Protein AF-A0A929Z489-F1 (afdb_monomer_lite)

Secondary structure (DSSP, 8-state):
--HHHHHHHHHHHHHHHHHHHHHHHHHHHHHHHHHHHHH--TTHHHHHHHHHHHHHHS----HHHHHHHHHHHHHHHHHHHHHHHHHHHHHHHHHHHHHHHTT-S-HHHHHHHHHHHHHHHHHHHHHHHHHHHTT-SS-HHHHHHHHHHHHHHHHHHHHHHHHHHHHH-

Radius of gyration: 24.69 Å; chains: 1; bounding box: 55×40×75 Å

pLDDT: mean 83.91, std 10.15, range [55.16, 95.44]

Foldseek 3Di:
DCVVVVVVVVVVVVVQVLQVVLVVQLVVLLVQLVVCLPPPDPCSVVSNVVSVVSNVPRDHHPPVCVVVSVVSNVVSVVSSVVVVLLVVLLVVLVVQLVVLVVVDDDSLVSLVVVLVVLVVVLVVLVVVLVVVVVPDPPDVPVNVVSVVVSVSSVSNNVSSVVVSVVVVD

Sequence (169 aa):
CNAFFDRKKEANAGVYEEEQTNLTKKLDVIARLQQLADEGSEQLQQAVKALQTEWAAIGHVPFRKKEKIYRTYRNLCDKIYDTLHREAGRRRVDNIARRAAQTGGSEVQRLQRAYESKKAEIQTYETNLTFLNSKSKAGNSLVADIERRIQTLRNDLEIIAEKIKEVQG

Structure (mmCIF, N/CA/C/O backbone):
data_AF-A0A929Z489-F1
#
_entry.id   AF-A0A929Z489-F1
#
loop_
_atom_site.group_PDB
_atom_site.id
_atom_site.type_symbol
_atom_site.label_atom_id
_atom_site.label_alt_id
_atom_site.label_comp_id
_atom_site.label_asym_id
_atom_site.label_entity_id
_atom_site.label_seq_id
_atom_site.p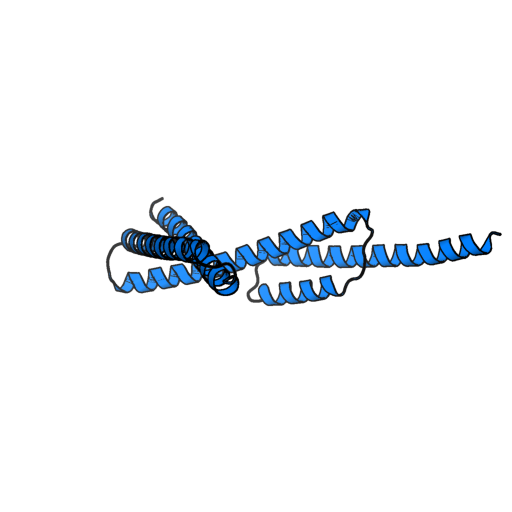dbx_PDB_ins_code
_atom_site.Cartn_x
_atom_site.Cartn_y
_atom_site.Cartn_z
_atom_site.occupancy
_atom_site.B_iso_or_equiv
_atom_site.auth_seq_id
_atom_site.auth_comp_id
_atom_site.auth_asym_id
_atom_site.auth_atom_id
_atom_site.pdbx_PDB_model_num
ATOM 1 N N . CYS A 1 1 ? 28.248 14.613 -50.544 1.00 57.97 1 CYS A N 1
ATOM 2 C CA . CYS A 1 1 ? 27.990 14.760 -49.094 1.00 57.97 1 CYS A CA 1
ATOM 3 C C . CYS A 1 1 ? 26.837 13.855 -48.604 1.00 57.97 1 CYS A C 1
ATOM 5 O O . CYS A 1 1 ? 26.037 14.293 -47.790 1.00 57.97 1 CYS A O 1
ATOM 7 N N . ASN A 1 2 ? 26.759 12.581 -49.033 1.00 59.66 2 ASN A N 1
ATOM 8 C CA . ASN A 1 2 ? 25.617 11.698 -48.697 1.00 59.66 2 ASN A CA 1
ATOM 9 C C . ASN A 1 2 ? 25.942 10.675 -47.589 1.00 59.66 2 ASN A C 1
ATOM 11 O O . ASN A 1 2 ? 25.099 10.375 -46.753 1.00 59.66 2 ASN A O 1
ATOM 15 N N . ALA A 1 3 ? 27.212 10.274 -47.453 1.00 62.53 3 ALA A N 1
ATOM 16 C CA . ALA A 1 3 ? 27.646 9.256 -46.489 1.00 62.53 3 ALA A CA 1
ATOM 17 C C . ALA A 1 3 ? 27.442 9.615 -44.999 1.00 62.53 3 ALA A C 1
ATOM 19 O O . ALA A 1 3 ? 27.468 8.732 -44.143 1.00 62.53 3 ALA A O 1
ATOM 20 N N . PHE A 1 4 ? 27.280 10.897 -44.649 1.00 59.25 4 PHE A N 1
ATOM 21 C CA . PHE A 1 4 ? 26.957 11.303 -43.273 1.00 59.25 4 PHE A CA 1
ATOM 22 C C . PHE A 1 4 ? 25.478 11.058 -42.942 1.00 59.25 4 PHE A C 1
ATOM 24 O O . PHE A 1 4 ? 25.164 10.585 -41.853 1.00 59.25 4 PHE A O 1
ATOM 31 N N . PHE A 1 5 ? 24.575 11.332 -43.889 1.00 60.69 5 PHE A N 1
ATOM 32 C CA . PHE A 1 5 ? 23.140 11.108 -43.715 1.00 60.69 5 PHE A CA 1
ATOM 33 C C . PHE A 1 5 ? 22.778 9.625 -43.815 1.00 60.69 5 PHE A C 1
ATOM 35 O O . PHE A 1 5 ? 21.953 9.170 -43.027 1.00 60.69 5 PHE A O 1
ATOM 42 N N . ASP A 1 6 ? 23.442 8.865 -44.690 1.00 65.12 6 ASP A N 1
ATOM 43 C CA . ASP A 1 6 ? 23.194 7.426 -44.855 1.00 65.12 6 ASP A CA 1
ATOM 44 C C . ASP A 1 6 ? 23.624 6.630 -43.612 1.00 65.12 6 ASP A C 1
ATOM 46 O O . ASP A 1 6 ? 22.814 5.907 -43.035 1.00 65.12 6 ASP A O 1
ATOM 50 N N . ARG A 1 7 ? 24.833 6.878 -43.081 1.00 62.41 7 ARG A N 1
ATOM 51 C CA . ARG A 1 7 ? 25.285 6.262 -41.815 1.00 62.41 7 ARG A CA 1
ATOM 52 C C . ARG A 1 7 ? 24.426 6.664 -40.618 1.00 62.41 7 ARG A C 1
ATOM 54 O O . ARG A 1 7 ? 24.174 5.852 -39.734 1.00 62.41 7 ARG A O 1
ATOM 61 N N . LYS A 1 8 ? 23.941 7.910 -40.586 1.00 61.31 8 LYS A N 1
ATOM 62 C CA . LYS A 1 8 ? 23.014 8.378 -39.545 1.00 61.31 8 LYS A CA 1
ATOM 63 C C . LYS A 1 8 ? 21.645 7.701 -39.661 1.00 61.31 8 LYS A C 1
ATOM 65 O O . LYS A 1 8 ? 21.008 7.445 -38.644 1.00 61.31 8 LYS A O 1
ATOM 70 N N . LYS A 1 9 ? 21.186 7.403 -40.878 1.00 61.53 9 LYS A N 1
ATOM 71 C CA . LYS A 1 9 ? 19.923 6.704 -41.134 1.00 61.53 9 LYS A CA 1
ATOM 72 C C . LYS A 1 9 ? 20.004 5.231 -40.728 1.00 61.53 9 LYS A C 1
ATOM 74 O O . LYS A 1 9 ? 19.086 4.756 -40.070 1.00 61.53 9 LYS A O 1
ATOM 79 N N . GLU A 1 10 ? 21.104 4.551 -41.044 1.00 62.47 10 GLU A N 1
ATOM 80 C CA . GLU A 1 10 ? 21.356 3.163 -40.627 1.00 62.47 10 GLU A CA 1
ATOM 81 C C . GLU A 1 10 ? 21.509 3.039 -39.105 1.00 62.47 10 GLU A C 1
ATOM 83 O O . GLU A 1 10 ? 20.870 2.189 -38.488 1.00 62.47 10 GLU A O 1
ATOM 88 N N . ALA A 1 11 ? 22.257 3.948 -38.468 1.00 62.19 11 ALA A N 1
ATOM 89 C CA . ALA A 1 11 ? 22.378 3.983 -37.009 1.00 62.19 11 ALA A CA 1
ATOM 90 C C . ALA A 1 11 ? 21.028 4.251 -36.314 1.00 62.19 11 ALA A C 1
ATOM 92 O O . ALA A 1 11 ? 20.713 3.628 -35.303 1.00 62.19 11 ALA A O 1
ATOM 93 N N . ASN A 1 12 ? 20.195 5.135 -36.874 1.00 63.72 12 ASN A N 1
ATOM 94 C CA . ASN A 1 12 ? 18.856 5.404 -36.342 1.00 63.72 12 ASN A CA 1
ATOM 95 C C . ASN A 1 12 ? 17.872 4.241 -36.558 1.00 63.72 12 ASN A C 1
ATOM 97 O O . ASN A 1 12 ? 16.931 4.105 -35.778 1.00 63.72 12 ASN A O 1
ATOM 101 N N . ALA A 1 13 ? 18.064 3.416 -37.592 1.00 68.12 13 ALA A N 1
ATOM 102 C CA . ALA A 1 13 ? 17.225 2.244 -37.838 1.00 68.12 13 ALA A CA 1
ATOM 103 C C . ALA A 1 13 ? 17.427 1.175 -36.751 1.00 68.12 13 ALA A C 1
ATOM 105 O O . ALA A 1 13 ? 16.444 0.698 -36.187 1.00 68.12 13 ALA A O 1
ATOM 106 N N . GLY A 1 14 ? 18.680 0.890 -36.376 1.00 72.88 14 GLY A N 1
ATOM 107 C CA . GLY A 1 14 ? 18.988 -0.044 -35.284 1.00 72.88 14 GLY A CA 1
ATOM 108 C C . GLY A 1 14 ? 18.453 0.422 -33.925 1.00 72.88 14 GLY A C 1
ATOM 109 O O . GLY A 1 14 ? 17.861 -0.362 -33.188 1.00 72.88 14 GLY A O 1
ATOM 110 N N . VAL A 1 15 ? 18.564 1.723 -33.626 1.00 77.12 15 VAL A N 1
ATOM 111 C CA . VAL A 1 15 ? 17.989 2.317 -32.403 1.00 77.12 15 VAL A CA 1
ATOM 112 C C . VAL A 1 15 ? 16.465 2.185 -32.386 1.00 77.12 15 VAL A C 1
ATOM 114 O O . VAL A 1 15 ? 15.882 1.853 -31.357 1.00 77.12 15 VAL A O 1
ATOM 117 N N . TYR A 1 16 ? 15.802 2.406 -33.523 1.00 79.75 16 TYR A N 1
ATOM 118 C CA . TYR A 1 16 ? 14.352 2.260 -33.615 1.00 79.75 16 TYR A CA 1
ATOM 119 C C . TYR A 1 16 ? 13.898 0.813 -33.372 1.00 79.75 16 TYR A C 1
ATOM 121 O O . TYR A 1 16 ? 12.937 0.593 -32.633 1.00 79.75 16 TYR A O 1
ATOM 129 N N . GLU A 1 17 ? 14.583 -0.177 -33.950 1.00 83.12 17 GLU A N 1
ATOM 130 C CA . GLU A 1 17 ? 14.281 -1.599 -33.731 1.00 83.12 17 GLU A CA 1
ATOM 131 C C . GLU A 1 17 ? 14.510 -2.028 -32.274 1.00 83.12 17 GLU A C 1
ATOM 133 O O . GLU A 1 17 ? 13.675 -2.731 -31.689 1.00 83.12 17 GLU A O 1
ATOM 138 N N . GLU A 1 18 ? 15.589 -1.555 -31.647 1.00 86.19 18 GLU A N 1
ATOM 139 C CA . GLU A 1 18 ? 15.863 -1.800 -30.229 1.00 86.19 18 GLU A CA 1
ATOM 140 C C . GLU A 1 18 ? 14.778 -1.178 -29.334 1.00 86.19 18 GLU A C 1
ATOM 142 O O . GLU A 1 18 ? 14.253 -1.834 -28.431 1.00 86.19 18 GLU A O 1
ATOM 147 N N . GLU A 1 19 ? 14.360 0.058 -29.621 1.00 87.56 19 GLU A N 1
ATOM 148 C CA . GLU A 1 19 ? 13.273 0.725 -28.905 1.00 87.56 19 GLU A CA 1
ATOM 149 C C . GLU A 1 19 ? 11.934 -0.025 -29.038 1.00 87.56 19 GLU A C 1
ATOM 151 O O . GLU A 1 19 ? 11.203 -0.146 -28.050 1.00 87.56 19 GLU A O 1
ATOM 156 N N . GLN A 1 20 ? 11.595 -0.558 -30.222 1.00 87.81 20 GLN A N 1
ATOM 157 C CA . GLN A 1 20 ? 10.387 -1.383 -30.403 1.00 87.81 20 GLN A CA 1
ATOM 158 C C . GLN A 1 20 ? 10.491 -2.730 -29.670 1.00 87.81 20 GLN A C 1
ATOM 160 O O . GLN A 1 20 ? 9.504 -3.215 -29.104 1.00 87.81 20 GLN A O 1
ATOM 165 N N . THR A 1 21 ? 11.684 -3.319 -29.620 1.00 89.88 21 THR A N 1
ATOM 166 C CA . THR A 1 21 ? 11.939 -4.550 -28.860 1.00 89.88 21 THR A CA 1
ATOM 167 C C . THR A 1 21 ? 11.761 -4.303 -27.361 1.00 89.88 21 THR A C 1
ATOM 169 O O . THR A 1 21 ? 11.035 -5.034 -26.684 1.00 89.88 21 THR A O 1
ATOM 172 N N . ASN A 1 22 ? 12.341 -3.219 -26.841 1.00 90.50 22 ASN A N 1
ATOM 173 C CA . ASN A 1 22 ? 12.179 -2.794 -25.451 1.00 90.50 22 ASN A CA 1
ATOM 174 C C . ASN A 1 22 ? 10.721 -2.458 -25.122 1.00 90.50 22 ASN A C 1
ATOM 176 O O . ASN A 1 22 ? 10.231 -2.792 -24.043 1.00 90.50 22 ASN A O 1
ATOM 180 N N . LEU A 1 23 ? 10.006 -1.831 -26.057 1.00 90.19 23 LEU A N 1
ATOM 181 C CA . LEU A 1 23 ? 8.579 -1.561 -25.931 1.00 90.19 23 LEU A CA 1
ATOM 182 C C . LEU A 1 23 ? 7.786 -2.858 -25.742 1.00 90.19 23 LEU A C 1
ATOM 184 O O . LEU A 1 23 ? 6.968 -2.941 -24.828 1.00 90.19 23 LEU A O 1
ATOM 188 N N . THR A 1 24 ? 8.045 -3.861 -26.579 1.00 91.62 24 THR A N 1
ATOM 189 C CA . THR A 1 24 ? 7.361 -5.158 -26.520 1.00 91.62 24 THR A CA 1
ATOM 190 C C . THR A 1 24 ? 7.616 -5.850 -25.183 1.00 91.62 24 THR A C 1
ATOM 192 O O . THR A 1 24 ? 6.668 -6.262 -24.522 1.00 91.62 24 THR A O 1
ATOM 195 N N . LYS A 1 25 ? 8.871 -5.865 -24.715 1.00 92.19 25 LYS A N 1
ATOM 196 C CA . LYS A 1 25 ? 9.230 -6.412 -23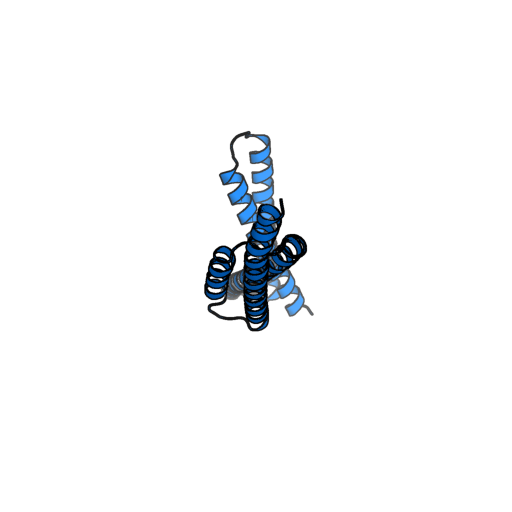.396 1.00 92.19 25 LYS A CA 1
ATOM 197 C C . LYS A 1 25 ? 8.529 -5.682 -22.243 1.00 92.19 25 LYS A C 1
ATOM 199 O O . LYS A 1 25 ? 8.027 -6.318 -21.326 1.00 92.19 25 LYS A O 1
ATOM 204 N N . LYS A 1 26 ? 8.438 -4.345 -22.284 1.00 92.69 26 LYS A N 1
ATOM 205 C CA . LYS A 1 26 ? 7.718 -3.581 -21.244 1.00 92.69 26 LYS A CA 1
ATOM 206 C C . LYS A 1 26 ? 6.217 -3.864 -21.249 1.00 92.69 26 LYS A C 1
ATOM 208 O O . LYS A 1 26 ? 5.607 -3.899 -20.184 1.00 92.69 26 LYS A O 1
ATOM 213 N N . LEU A 1 27 ? 5.620 -4.063 -22.422 1.00 92.31 27 LEU A N 1
ATOM 214 C CA . LEU A 1 27 ? 4.214 -4.453 -22.529 1.00 92.31 27 LEU A CA 1
ATOM 215 C C . LEU A 1 27 ? 3.972 -5.869 -21.993 1.00 92.31 27 LEU A C 1
ATOM 217 O O . LEU A 1 27 ? 2.968 -6.074 -21.318 1.00 92.31 27 LEU A O 1
ATOM 221 N N . ASP A 1 28 ? 4.898 -6.801 -22.220 1.00 94.19 28 ASP A N 1
ATOM 222 C CA . ASP A 1 28 ? 4.833 -8.152 -21.650 1.00 94.19 28 ASP A CA 1
ATOM 223 C C . ASP A 1 28 ? 4.871 -8.129 -20.114 1.00 94.19 28 ASP A C 1
ATOM 225 O O . ASP A 1 28 ? 3.999 -8.695 -19.455 1.00 94.19 28 ASP A O 1
ATOM 229 N N . VAL A 1 29 ? 5.795 -7.358 -19.526 1.00 93.94 29 VAL A N 1
ATOM 230 C CA . VAL A 1 29 ? 5.847 -7.148 -18.068 1.00 93.94 29 VAL A CA 1
ATOM 231 C C . VAL A 1 29 ? 4.523 -6.591 -17.532 1.00 93.94 29 VAL A C 1
ATOM 233 O O . VAL A 1 29 ? 4.038 -7.042 -16.496 1.00 93.94 29 VAL A O 1
A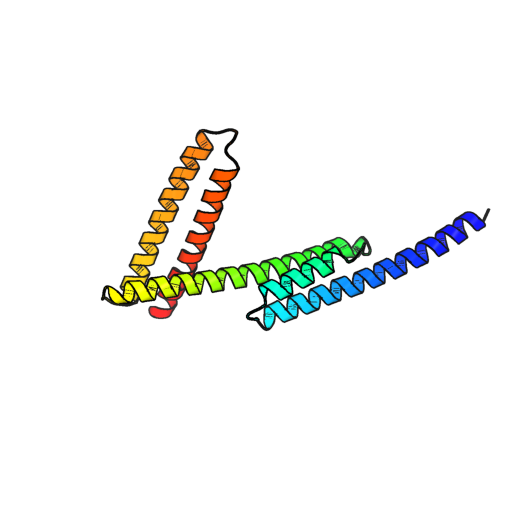TOM 236 N N . ILE A 1 30 ? 3.911 -5.631 -18.234 1.00 94.06 30 ILE A N 1
ATOM 237 C CA . ILE A 1 30 ? 2.599 -5.078 -17.864 1.00 94.06 30 ILE A CA 1
ATOM 238 C C . ILE A 1 30 ? 1.505 -6.148 -17.921 1.00 94.06 30 ILE A C 1
ATOM 240 O O . ILE A 1 30 ? 0.693 -6.218 -17.001 1.00 94.06 30 ILE A O 1
ATOM 244 N N . ALA A 1 31 ? 1.480 -6.983 -18.961 1.00 93.25 31 ALA A N 1
ATOM 245 C CA . ALA A 1 31 ? 0.500 -8.059 -19.092 1.00 93.25 31 ALA A CA 1
ATOM 246 C C . ALA A 1 31 ? 0.638 -9.086 -17.956 1.00 93.25 31 ALA A C 1
ATOM 248 O O . ALA A 1 31 ? -0.356 -9.454 -17.332 1.00 93.25 31 ALA A O 1
ATOM 249 N N . ARG A 1 32 ? 1.872 -9.470 -17.613 1.00 91.00 32 ARG A N 1
ATOM 250 C CA . ARG A 1 32 ? 2.157 -10.370 -16.485 1.00 91.00 32 ARG A CA 1
ATOM 251 C C . ARG A 1 32 ? 1.778 -9.749 -15.138 1.00 91.00 32 ARG A C 1
ATOM 253 O O . ARG A 1 32 ? 1.226 -10.438 -14.286 1.00 91.00 32 ARG A O 1
ATOM 260 N N . LEU A 1 33 ? 2.018 -8.448 -14.941 1.00 91.62 33 LEU A N 1
ATOM 261 C CA . LEU A 1 33 ? 1.552 -7.726 -13.748 1.00 91.62 33 LEU A CA 1
ATOM 262 C C . LEU A 1 33 ? 0.023 -7.689 -13.659 1.00 91.62 33 LEU A C 1
ATOM 264 O O . LEU A 1 33 ? -0.518 -7.852 -12.570 1.00 91.62 33 LEU A O 1
ATOM 268 N N . GLN A 1 34 ? -0.669 -7.487 -14.781 1.00 90.88 34 GLN A N 1
ATOM 269 C CA . GLN A 1 34 ? -2.130 -7.506 -14.829 1.00 90.88 34 GLN A CA 1
ATOM 270 C C . GLN A 1 34 ? -2.676 -8.883 -14.439 1.00 90.88 34 GLN A C 1
ATOM 272 O O . GLN A 1 34 ? -3.539 -8.964 -13.573 1.00 90.88 34 GLN A O 1
ATOM 277 N N . GLN A 1 35 ? -2.118 -9.956 -15.002 1.00 89.69 35 GLN A N 1
ATOM 278 C CA . GLN A 1 35 ? -2.505 -11.324 -14.658 1.00 89.69 35 GLN A CA 1
ATOM 279 C C . GLN A 1 35 ? -2.318 -11.606 -13.160 1.00 89.69 35 GLN A C 1
ATOM 281 O O . GLN A 1 35 ? -3.228 -12.100 -12.500 1.00 89.69 35 GLN A O 1
ATOM 286 N N . LEU A 1 36 ? -1.174 -11.208 -12.595 1.00 87.50 36 LEU A N 1
ATOM 287 C CA . LEU A 1 36 ? -0.907 -11.335 -11.160 1.00 87.50 36 LEU A CA 1
ATOM 288 C C . LEU A 1 36 ? -1.899 -10.550 -10.288 1.00 87.50 36 LEU A C 1
ATOM 290 O O . LEU A 1 36 ? -2.229 -10.997 -9.190 1.00 87.50 36 LEU A O 1
ATOM 294 N N . ALA A 1 37 ? -2.356 -9.386 -10.755 1.00 85.94 37 ALA A N 1
ATOM 295 C CA . ALA A 1 37 ? -3.348 -8.580 -10.050 1.00 85.94 37 ALA A CA 1
ATOM 296 C C . ALA A 1 37 ? -4.740 -9.231 -10.029 1.00 85.94 37 ALA A C 1
ATOM 298 O O . ALA A 1 37 ? -5.502 -8.968 -9.101 1.00 85.94 37 ALA A O 1
ATOM 299 N N . ASP A 1 38 ? -5.067 -10.041 -11.038 1.00 84.19 38 ASP A N 1
ATOM 300 C CA . ASP A 1 38 ? -6.384 -10.663 -11.188 1.00 84.19 38 ASP A CA 1
ATOM 301 C C . ASP A 1 38 ? -6.445 -12.062 -10.549 1.00 84.19 38 ASP A C 1
ATOM 303 O O . ASP A 1 38 ? -7.450 -12.407 -9.931 1.00 84.19 38 ASP A O 1
ATOM 307 N N . GLU A 1 39 ? -5.377 -12.859 -10.657 1.00 81.62 39 GLU A N 1
ATOM 308 C CA . GLU A 1 39 ? -5.342 -14.232 -10.129 1.00 81.62 39 GLU A CA 1
ATOM 309 C C . GLU A 1 39 ? -5.131 -14.279 -8.611 1.00 81.62 39 GLU A C 1
ATOM 311 O O . GLU A 1 39 ? -5.701 -15.137 -7.937 1.00 81.62 39 GLU A O 1
ATOM 316 N N . GLY A 1 40 ? -4.334 -13.353 -8.064 1.00 68.62 40 GLY A N 1
ATOM 317 C CA . GLY A 1 40 ? -3.883 -13.416 -6.676 1.00 68.62 40 GLY A CA 1
ATOM 318 C C . GLY A 1 40 ? -2.942 -14.607 -6.431 1.00 68.62 40 GLY A C 1
ATOM 319 O O . GLY A 1 40 ? -3.143 -15.722 -6.898 1.00 68.62 40 GLY A O 1
ATOM 320 N N . SER A 1 41 ? -1.852 -14.394 -5.697 1.00 71.25 41 SER A N 1
ATOM 321 C CA . SER A 1 41 ? -0.885 -15.460 -5.402 1.00 71.25 41 SER A CA 1
ATOM 322 C C . SER A 1 41 ? -0.313 -15.290 -4.002 1.00 71.25 41 SER A C 1
ATOM 324 O O . SER A 1 41 ? -0.054 -14.170 -3.566 1.00 71.25 41 SER A O 1
ATOM 326 N N . GLU A 1 42 ? -0.030 -16.392 -3.303 1.00 71.38 42 GLU A N 1
ATOM 327 C CA . GLU A 1 42 ? 0.709 -16.343 -2.031 1.00 71.38 42 GLU A CA 1
ATOM 328 C C . GLU A 1 42 ? 2.105 -15.719 -2.193 1.00 71.38 42 GLU A C 1
ATOM 330 O O . GLU A 1 42 ? 2.642 -15.130 -1.257 1.00 71.38 42 GLU A O 1
ATOM 335 N N . GLN A 1 43 ? 2.673 -15.789 -3.401 1.00 79.62 43 GLN A N 1
ATOM 336 C CA . GLN A 1 43 ? 3.972 -15.212 -3.747 1.00 79.62 43 GLN A CA 1
ATOM 337 C C . GLN A 1 43 ? 3.846 -13.915 -4.559 1.00 79.62 43 GLN A C 1
ATOM 339 O O . GLN A 1 43 ? 4.826 -13.463 -5.156 1.00 79.62 43 GLN A O 1
ATOM 344 N N . LEU A 1 44 ? 2.666 -13.279 -4.562 1.00 84.81 44 LEU A N 1
ATOM 345 C CA . LEU A 1 44 ? 2.378 -12.079 -5.354 1.00 84.81 44 LEU A CA 1
ATOM 346 C C . LEU A 1 44 ? 3.431 -10.981 -5.147 1.00 84.81 44 LEU A C 1
ATOM 348 O O . LEU A 1 44 ? 3.939 -10.417 -6.112 1.00 84.81 44 LEU A O 1
ATOM 352 N N . GLN A 1 45 ? 3.852 -10.740 -3.903 1.00 86.31 45 GLN A N 1
ATOM 353 C CA . GLN A 1 45 ? 4.882 -9.742 -3.598 1.00 86.31 45 GLN A CA 1
ATOM 354 C C . GLN A 1 45 ? 6.250 -10.074 -4.228 1.00 86.31 45 GLN A C 1
ATOM 356 O O . GLN A 1 45 ? 6.939 -9.173 -4.713 1.00 86.31 45 GLN A O 1
ATOM 361 N N . GLN A 1 46 ? 6.658 -11.347 -4.227 1.00 89.25 46 GLN A N 1
ATOM 362 C CA . GLN A 1 46 ? 7.932 -11.782 -4.807 1.00 89.25 46 GLN A CA 1
ATOM 363 C C . GLN A 1 46 ? 7.889 -11.730 -6.338 1.00 89.25 46 GLN A C 1
ATOM 365 O O . GLN A 1 46 ? 8.835 -11.240 -6.957 1.00 89.25 46 GLN A O 1
ATOM 370 N N . ALA A 1 47 ? 6.777 -12.166 -6.935 1.00 89.44 47 ALA A N 1
ATOM 371 C CA . ALA A 1 47 ? 6.559 -12.122 -8.376 1.00 89.44 47 ALA A CA 1
ATOM 372 C C . ALA A 1 47 ? 6.551 -10.679 -8.908 1.00 89.44 47 ALA A C 1
ATOM 374 O O . ALA A 1 47 ? 7.252 -10.371 -9.873 1.00 89.44 47 ALA A O 1
ATOM 375 N N . VAL A 1 48 ? 5.848 -9.764 -8.226 1.00 91.06 48 VAL A N 1
ATOM 376 C CA . VAL A 1 48 ? 5.865 -8.331 -8.563 1.00 91.06 48 VAL A CA 1
ATOM 377 C C . VAL A 1 48 ? 7.280 -7.775 -8.470 1.00 91.06 48 VAL A C 1
ATOM 379 O O . VAL A 1 48 ? 7.726 -7.109 -9.397 1.00 91.06 48 VAL A O 1
ATOM 382 N N . LYS A 1 49 ? 8.031 -8.083 -7.404 1.00 91.38 49 LYS A N 1
ATOM 383 C CA . LYS A 1 49 ? 9.412 -7.602 -7.252 1.00 91.38 49 LYS A CA 1
ATOM 384 C C . LYS A 1 49 ? 10.322 -8.073 -8.394 1.00 91.38 49 LYS A C 1
ATOM 386 O O . LYS A 1 49 ? 11.111 -7.277 -8.897 1.00 91.38 49 LYS A O 1
ATOM 391 N N . ALA A 1 50 ? 10.193 -9.327 -8.830 1.00 93.06 50 ALA A N 1
ATOM 392 C CA . ALA A 1 50 ? 10.946 -9.847 -9.971 1.00 93.06 50 ALA A CA 1
ATOM 393 C C . ALA A 1 50 ? 10.617 -9.085 -11.268 1.00 93.06 50 ALA A C 1
ATOM 395 O O . ALA A 1 50 ? 11.525 -8.661 -11.982 1.00 93.06 50 ALA A O 1
ATOM 396 N N . LEU A 1 51 ? 9.331 -8.821 -11.521 1.00 92.75 51 LEU A N 1
ATOM 397 C CA . LEU A 1 51 ? 8.872 -8.038 -12.674 1.00 92.75 51 LEU A CA 1
ATOM 398 C C . LEU A 1 51 ? 9.334 -6.575 -12.625 1.00 92.75 51 LEU A C 1
ATOM 400 O O . LEU A 1 51 ? 9.631 -5.992 -13.664 1.00 92.75 51 LEU A O 1
ATOM 404 N N . GLN A 1 52 ? 9.448 -5.976 -11.437 1.00 92.69 52 GLN A N 1
ATOM 405 C CA . GLN A 1 52 ? 10.017 -4.633 -11.276 1.00 92.69 52 GLN A CA 1
ATOM 406 C C . GLN A 1 52 ? 11.511 -4.600 -11.625 1.00 92.69 52 GLN A C 1
ATOM 408 O O . GLN A 1 52 ? 11.981 -3.644 -12.245 1.00 92.69 52 GLN A O 1
ATOM 413 N N . THR A 1 53 ? 12.265 -5.639 -11.248 1.00 93.81 53 THR A N 1
ATOM 414 C CA . THR A 1 53 ? 13.673 -5.787 -11.645 1.00 93.81 53 THR A CA 1
ATOM 415 C C . THR A 1 53 ? 13.800 -5.970 -13.155 1.00 93.81 53 THR A C 1
ATOM 417 O O . THR A 1 53 ? 14.626 -5.303 -13.777 1.00 93.81 53 THR A O 1
ATOM 420 N N . GLU A 1 54 ? 12.946 -6.801 -13.756 1.00 92.62 54 GLU A N 1
ATOM 421 C CA . GLU A 1 54 ? 12.885 -6.988 -15.209 1.00 92.62 54 GLU A CA 1
ATOM 422 C C . GLU A 1 54 ? 12.567 -5.666 -15.923 1.00 92.62 54 GLU A C 1
ATOM 424 O O . GLU A 1 54 ? 13.294 -5.252 -16.823 1.00 92.62 54 GLU A O 1
ATOM 429 N N . TRP A 1 55 ? 11.558 -4.930 -15.453 1.00 92.81 55 TRP A N 1
ATOM 430 C CA . TRP A 1 55 ? 11.203 -3.608 -15.970 1.00 92.81 55 TRP A CA 1
ATOM 431 C C . TRP A 1 55 ? 12.370 -2.616 -15.949 1.00 92.81 55 TRP A C 1
ATOM 433 O O . TRP A 1 55 ? 12.566 -1.872 -16.915 1.00 92.81 55 TRP A O 1
ATOM 443 N N . ALA A 1 56 ? 13.122 -2.588 -14.845 1.00 91.00 56 ALA A N 1
ATOM 444 C CA . ALA A 1 56 ? 14.266 -1.700 -14.664 1.00 91.00 56 ALA A CA 1
ATOM 445 C C . ALA A 1 56 ? 15.453 -2.074 -15.566 1.00 91.00 56 ALA A C 1
ATOM 447 O O . ALA A 1 56 ? 16.195 -1.187 -15.983 1.00 91.00 56 ALA A O 1
ATOM 448 N N . ALA A 1 57 ? 15.612 -3.361 -15.888 1.00 92.94 57 ALA A N 1
ATOM 449 C CA . ALA A 1 57 ? 16.640 -3.845 -16.805 1.00 92.94 57 ALA A CA 1
ATOM 450 C C . ALA A 1 57 ? 16.327 -3.526 -18.278 1.00 92.94 57 ALA A C 1
ATOM 452 O O . ALA A 1 57 ? 17.243 -3.453 -19.098 1.00 92.94 57 ALA A O 1
ATOM 453 N N . ILE A 1 58 ? 15.053 -3.322 -18.637 1.00 89.88 58 ILE A N 1
ATOM 454 C CA . ILE A 1 58 ? 14.672 -2.975 -20.010 1.00 89.88 58 ILE A CA 1
ATOM 455 C C . ILE A 1 58 ? 15.003 -1.504 -20.298 1.00 89.88 58 ILE A C 1
ATOM 457 O O . ILE A 1 58 ? 14.521 -0.587 -19.620 1.00 89.88 58 ILE A O 1
ATOM 461 N N . GLY A 1 59 ? 15.755 -1.290 -21.378 1.00 87.19 59 GLY A N 1
ATOM 462 C CA . GLY A 1 59 ? 16.231 0.013 -21.832 1.00 87.19 59 GLY A CA 1
ATOM 463 C C . GLY A 1 59 ? 15.146 0.998 -22.290 1.00 87.19 59 GLY A C 1
ATOM 464 O O . GLY A 1 59 ? 13.966 0.956 -21.906 1.00 87.19 59 GLY A O 1
ATOM 465 N N . HIS A 1 60 ? 15.566 1.965 -23.100 1.00 84.81 60 HIS A N 1
ATOM 466 C CA . HIS A 1 60 ? 14.692 3.034 -23.568 1.00 84.81 60 HIS A CA 1
ATOM 467 C C . HIS A 1 60 ? 13.608 2.510 -24.521 1.00 84.81 60 HIS A C 1
ATOM 469 O O . HIS A 1 60 ? 13.801 1.546 -25.256 1.00 84.81 60 HIS A O 1
ATOM 475 N N . VAL A 1 61 ? 12.443 3.156 -24.465 1.00 88.56 61 VAL A N 1
ATOM 476 C CA . VAL A 1 61 ? 11.295 2.906 -25.347 1.00 88.56 61 VAL A CA 1
ATOM 477 C C . VAL A 1 61 ? 10.979 4.186 -26.115 1.00 88.56 61 VAL A C 1
ATOM 479 O O . VAL A 1 61 ? 11.343 5.265 -25.629 1.00 88.56 61 VAL A O 1
ATOM 482 N N . PRO A 1 62 ? 10.235 4.112 -27.235 1.00 87.56 62 PRO A N 1
ATOM 483 C CA . PRO A 1 62 ? 9.952 5.279 -28.052 1.00 87.56 62 PRO A CA 1
ATOM 484 C C . PRO A 1 62 ? 9.319 6.390 -27.216 1.00 87.56 62 PRO A C 1
ATOM 486 O O . PRO A 1 62 ? 8.321 6.167 -26.517 1.00 87.56 62 PRO A O 1
ATOM 489 N N . PHE A 1 63 ? 9.874 7.600 -27.313 1.00 83.62 63 PHE A N 1
ATOM 490 C CA . PHE A 1 63 ? 9.494 8.749 -26.483 1.00 83.62 63 PHE A CA 1
ATOM 491 C C . PHE A 1 63 ? 7.974 8.973 -26.424 1.00 83.62 63 PHE A C 1
ATOM 493 O O . PHE A 1 63 ? 7.411 9.163 -25.349 1.00 83.62 63 PHE A O 1
ATOM 500 N N . ARG A 1 64 ? 7.289 8.829 -27.569 1.00 87.94 64 ARG A N 1
ATOM 501 C CA . ARG A 1 64 ? 5.828 8.983 -27.696 1.00 87.94 64 ARG A CA 1
ATOM 502 C C . ARG A 1 64 ? 5.011 8.024 -26.821 1.00 87.94 64 ARG A C 1
ATOM 504 O O . ARG A 1 64 ? 3.882 8.344 -26.469 1.00 87.94 64 ARG A O 1
ATOM 511 N N . LYS A 1 65 ? 5.536 6.834 -26.511 1.00 86.81 65 LYS A N 1
ATOM 512 C CA . LYS A 1 65 ? 4.827 5.787 -25.751 1.00 86.81 65 LYS A CA 1
ATOM 513 C C . LYS A 1 65 ? 5.321 5.655 -24.308 1.00 86.81 65 LYS A C 1
ATOM 515 O O . LYS A 1 65 ? 4.586 5.126 -23.474 1.00 86.81 65 LYS A O 1
ATOM 520 N N . LYS A 1 66 ? 6.524 6.160 -24.006 1.00 87.00 66 LYS A N 1
ATOM 521 C CA . LYS A 1 66 ? 7.195 6.050 -22.700 1.00 87.00 66 LYS A CA 1
ATOM 522 C C . LYS A 1 66 ? 6.286 6.406 -21.526 1.00 87.00 66 LYS A C 1
ATOM 524 O O . LYS A 1 66 ? 6.153 5.622 -20.592 1.00 87.00 66 LYS A O 1
ATOM 529 N N . GLU A 1 67 ? 5.660 7.575 -21.578 1.00 89.94 67 GLU A N 1
ATOM 530 C CA . GLU A 1 67 ? 4.890 8.114 -20.455 1.00 89.94 67 GLU A CA 1
ATOM 531 C C . GLU A 1 67 ? 3.610 7.311 -20.186 1.00 89.94 67 GLU A C 1
ATOM 533 O O . GLU A 1 67 ? 3.309 6.977 -19.042 1.00 89.94 67 GLU A O 1
ATOM 538 N N . LYS A 1 68 ? 2.887 6.935 -21.251 1.00 92.56 68 LYS A N 1
ATOM 539 C CA . LYS A 1 68 ? 1.677 6.105 -21.158 1.00 92.56 68 LYS A CA 1
ATOM 540 C C . LYS A 1 68 ? 1.989 4.754 -20.515 1.00 92.56 68 LYS A C 1
ATOM 542 O O . LYS A 1 68 ? 1.301 4.339 -19.593 1.00 92.56 68 LYS A O 1
ATOM 547 N N . ILE A 1 69 ? 3.051 4.109 -20.980 1.00 92.00 69 ILE A N 1
ATOM 548 C CA . ILE A 1 69 ? 3.481 2.783 -20.524 1.00 92.00 69 ILE A CA 1
ATOM 549 C C . ILE A 1 69 ? 3.939 2.820 -19.072 1.00 92.00 69 ILE A C 1
ATOM 551 O O . ILE A 1 69 ? 3.531 1.978 -18.278 1.00 92.00 69 ILE A O 1
ATOM 555 N N . TYR A 1 70 ? 4.723 3.834 -18.708 1.00 91.00 70 TYR A N 1
ATOM 556 C CA . TYR A 1 70 ? 5.147 4.025 -17.328 1.00 91.00 70 TYR A CA 1
ATOM 557 C C . TYR A 1 70 ? 3.961 4.253 -16.384 1.00 91.00 70 TYR A C 1
ATOM 559 O O . TYR A 1 70 ? 3.915 3.640 -15.321 1.00 91.00 70 TYR A O 1
ATOM 567 N N . ARG A 1 71 ? 2.976 5.073 -16.781 1.00 92.69 71 ARG A N 1
ATOM 568 C CA . ARG A 1 71 ? 1.749 5.274 -15.996 1.00 92.69 71 ARG A CA 1
ATOM 569 C C . ARG A 1 71 ? 0.962 3.982 -15.806 1.00 92.69 71 ARG A C 1
ATOM 571 O O . ARG A 1 71 ? 0.592 3.673 -14.681 1.00 92.69 71 ARG A O 1
ATOM 578 N N . THR A 1 72 ? 0.734 3.218 -16.875 1.00 92.31 72 THR A N 1
ATOM 579 C CA . THR A 1 72 ? 0.022 1.933 -16.786 1.00 92.31 72 THR A CA 1
ATOM 580 C C . THR A 1 72 ? 0.734 0.971 -15.839 1.00 92.31 72 THR A C 1
ATOM 582 O O . THR A 1 72 ? 0.105 0.430 -14.935 1.00 92.31 72 THR A O 1
ATOM 585 N N . TYR A 1 73 ? 2.049 0.818 -15.992 1.00 93.31 73 TYR A N 1
ATOM 586 C CA . TYR A 1 73 ? 2.869 0.009 -15.095 1.00 93.31 73 TYR A CA 1
ATOM 587 C C . TYR A 1 73 ? 2.761 0.469 -13.634 1.00 93.31 73 TYR A C 1
ATOM 589 O O . TYR A 1 73 ? 2.495 -0.342 -12.749 1.00 93.31 73 TYR A O 1
ATOM 597 N N . ARG A 1 74 ? 2.915 1.776 -13.376 1.00 91.81 74 ARG A N 1
ATOM 598 C CA . ARG A 1 74 ? 2.879 2.334 -12.019 1.00 91.81 74 ARG A CA 1
ATOM 599 C C . ARG A 1 74 ? 1.531 2.079 -11.347 1.00 91.81 74 ARG A C 1
ATOM 601 O O . ARG A 1 74 ? 1.525 1.588 -10.223 1.00 91.81 74 ARG A O 1
ATOM 608 N N . ASN A 1 75 ? 0.438 2.339 -12.063 1.00 92.25 75 ASN A N 1
ATOM 609 C CA . ASN A 1 75 ? -0.923 2.128 -11.574 1.00 92.25 75 ASN A CA 1
ATOM 610 C C . ASN A 1 75 ? -1.193 0.655 -11.237 1.00 92.25 75 ASN A C 1
ATOM 612 O O . ASN A 1 75 ? -1.863 0.372 -10.249 1.00 92.25 75 ASN A O 1
ATOM 616 N N . LEU A 1 76 ? -0.668 -0.286 -12.030 1.00 91.44 76 LEU A N 1
ATOM 617 C CA . LEU A 1 76 ? -0.798 -1.715 -11.734 1.00 91.44 76 LEU A CA 1
ATOM 618 C C . LEU A 1 76 ? -0.022 -2.110 -10.484 1.00 91.44 76 LEU A C 1
ATOM 620 O O . LEU A 1 76 ? -0.570 -2.794 -9.625 1.00 91.44 76 LEU A O 1
ATOM 624 N N . CYS A 1 77 ? 1.223 -1.646 -10.348 1.00 91.00 77 CYS A N 1
ATOM 625 C CA . CYS A 1 77 ? 1.977 -1.866 -9.119 1.00 91.00 77 CYS A CA 1
ATOM 626 C C . CYS A 1 77 ? 1.228 -1.305 -7.902 1.00 91.00 77 CYS A C 1
ATOM 628 O O . CYS A 1 77 ? 1.102 -2.015 -6.909 1.00 91.00 77 CYS A O 1
ATOM 630 N N . ASP A 1 78 ? 0.709 -0.076 -7.985 1.00 89.94 78 ASP A N 1
ATOM 631 C CA . ASP A 1 78 ? -0.056 0.541 -6.894 1.00 89.94 78 ASP A CA 1
ATOM 632 C C . ASP A 1 78 ? -1.297 -0.284 -6.536 1.00 89.94 78 ASP A C 1
ATOM 634 O O . ASP A 1 78 ? -1.453 -0.662 -5.378 1.00 89.94 78 ASP A O 1
ATOM 638 N N . LYS A 1 79 ? -2.100 -0.696 -7.527 1.00 90.12 79 LYS A N 1
ATOM 639 C CA . LYS A 1 79 ? -3.272 -1.560 -7.306 1.00 90.12 79 LYS A CA 1
ATOM 640 C C . LYS A 1 79 ? -2.910 -2.865 -6.585 1.00 90.12 79 LYS A C 1
ATOM 642 O O . LYS A 1 79 ? -3.629 -3.291 -5.678 1.00 90.12 79 LYS A O 1
ATOM 647 N N . ILE A 1 80 ? -1.810 -3.512 -6.977 1.00 89.44 80 ILE A N 1
ATOM 648 C CA . ILE A 1 80 ? -1.375 -4.768 -6.352 1.00 89.44 80 ILE A CA 1
ATOM 649 C C . ILE A 1 80 ? -0.947 -4.532 -4.898 1.00 89.44 80 ILE A C 1
ATOM 651 O O . ILE A 1 80 ? -1.363 -5.276 -4.009 1.00 89.44 80 ILE A O 1
ATOM 655 N N . TYR A 1 81 ? -0.149 -3.495 -4.631 1.00 88.31 81 TYR A N 1
ATOM 656 C CA . TYR A 1 81 ? 0.279 -3.188 -3.265 1.00 88.31 81 TYR A CA 1
ATOM 657 C C . TYR A 1 81 ? -0.876 -2.745 -2.368 1.00 88.31 81 TYR A C 1
ATOM 659 O O . TYR A 1 81 ? -0.905 -3.146 -1.206 1.00 88.31 81 TYR A O 1
ATOM 667 N N . ASP A 1 82 ? -1.843 -1.996 -2.896 1.00 87.44 82 ASP A N 1
ATOM 668 C CA . ASP A 1 82 ? -3.060 -1.632 -2.169 1.00 87.44 82 ASP A CA 1
ATOM 669 C C . ASP A 1 82 ? -3.863 -2.877 -1.784 1.00 87.44 82 ASP A C 1
ATOM 671 O O . ASP A 1 82 ? -4.298 -3.008 -0.638 1.00 87.44 82 ASP A O 1
ATOM 675 N N . THR A 1 83 ? -3.993 -3.834 -2.707 1.00 87.12 83 THR A N 1
ATOM 676 C CA . THR A 1 83 ? -4.665 -5.118 -2.453 1.00 87.12 83 THR A CA 1
ATOM 677 C C . THR A 1 83 ? -3.949 -5.899 -1.349 1.00 87.12 83 THR A C 1
ATOM 679 O O . THR A 1 83 ? -4.568 -6.250 -0.345 1.00 87.12 83 THR A O 1
ATOM 682 N N . LEU A 1 84 ? -2.628 -6.076 -1.461 1.00 86.50 84 LEU A N 1
ATOM 683 C CA . LEU A 1 84 ? -1.813 -6.739 -0.435 1.00 86.50 84 LEU A CA 1
ATOM 684 C C . LEU A 1 84 ? -1.912 -6.038 0.929 1.00 86.50 84 LEU A C 1
ATOM 686 O O . LEU A 1 84 ? -1.982 -6.691 1.974 1.00 86.50 84 LEU A O 1
ATOM 690 N N . HIS A 1 85 ? -1.924 -4.703 0.939 1.00 85.38 85 HIS A N 1
ATOM 691 C CA . HIS A 1 85 ? -2.025 -3.927 2.168 1.00 85.38 85 HIS A CA 1
ATOM 692 C C . HIS A 1 85 ? -3.395 -4.095 2.835 1.00 85.38 85 HIS A C 1
ATOM 694 O O . HIS A 1 85 ? -3.460 -4.274 4.057 1.00 85.38 85 HIS A O 1
ATOM 700 N N . ARG A 1 86 ? -4.478 -4.088 2.048 1.00 84.56 86 ARG A N 1
ATOM 701 C CA . ARG A 1 86 ? -5.841 -4.346 2.534 1.00 84.56 86 ARG A CA 1
ATOM 702 C C . ARG A 1 86 ? -5.991 -5.761 3.071 1.00 84.56 86 ARG A C 1
ATOM 704 O O . ARG A 1 86 ? -6.514 -5.925 4.167 1.00 84.56 86 ARG A O 1
ATOM 711 N N . GLU A 1 87 ? -5.480 -6.774 2.375 1.00 86.12 87 GLU A N 1
ATOM 712 C CA . GLU A 1 87 ? -5.506 -8.160 2.860 1.00 86.12 87 GLU A CA 1
ATOM 713 C C . GLU A 1 87 ? -4.755 -8.319 4.186 1.00 86.12 87 GLU A C 1
ATOM 715 O O . GLU A 1 87 ? -5.254 -8.943 5.127 1.00 86.12 87 GLU A O 1
ATOM 720 N N . ALA A 1 88 ? -3.572 -7.710 4.299 1.00 85.06 88 ALA A N 1
ATOM 721 C CA . ALA A 1 88 ? -2.825 -7.684 5.549 1.00 85.06 88 ALA A CA 1
ATOM 722 C C . ALA A 1 88 ? -3.610 -6.970 6.663 1.00 85.06 88 ALA A C 1
ATOM 724 O O . ALA A 1 88 ? -3.635 -7.454 7.796 1.00 85.06 88 ALA A O 1
ATOM 725 N N . GLY A 1 89 ? -4.273 -5.852 6.349 1.00 83.50 89 GLY A N 1
ATOM 726 C CA . GLY A 1 89 ? -5.177 -5.146 7.262 1.00 83.50 89 GLY A CA 1
ATOM 727 C C . GLY A 1 89 ? -6.344 -6.010 7.722 1.00 83.50 89 GLY A C 1
ATOM 728 O O . GLY A 1 89 ? -6.585 -6.128 8.921 1.00 83.50 89 GLY A O 1
ATOM 729 N N . ARG A 1 90 ? -6.993 -6.724 6.800 1.00 84.56 90 ARG A N 1
ATOM 730 C CA . ARG A 1 90 ? -8.100 -7.634 7.104 1.00 84.56 90 ARG A CA 1
ATOM 731 C C . ARG A 1 90 ? -7.666 -8.732 8.060 1.00 84.56 90 ARG A C 1
ATOM 733 O O . ARG A 1 90 ? -8.301 -8.925 9.091 1.00 84.56 90 ARG A O 1
ATOM 740 N N . ARG A 1 91 ? -6.510 -9.354 7.810 1.00 85.75 91 ARG A N 1
ATOM 741 C CA . ARG A 1 91 ? -5.920 -10.344 8.728 1.00 85.75 91 ARG A CA 1
ATOM 742 C C . ARG A 1 91 ? -5.618 -9.752 10.111 1.00 85.75 91 ARG A C 1
ATOM 744 O O . ARG A 1 91 ? -5.828 -10.426 11.121 1.00 85.75 91 ARG A O 1
ATOM 751 N N . ARG A 1 92 ? -5.129 -8.506 10.197 1.00 84.06 92 ARG A N 1
ATOM 752 C CA . ARG A 1 92 ? -4.918 -7.818 11.489 1.00 84.06 92 ARG A CA 1
ATOM 753 C C . ARG A 1 92 ? -6.237 -7.616 12.231 1.00 84.06 92 ARG A C 1
ATOM 755 O O . ARG A 1 92 ? -6.324 -7.967 13.407 1.00 84.06 92 ARG A O 1
ATOM 762 N N . VAL A 1 93 ? -7.253 -7.097 11.547 1.00 82.62 93 VAL A N 1
ATOM 763 C CA . VAL A 1 93 ? -8.586 -6.848 12.111 1.00 82.62 93 VAL A CA 1
ATOM 764 C C . VAL A 1 93 ? -9.257 -8.147 12.549 1.00 82.62 93 VAL A C 1
ATOM 766 O O . VAL A 1 93 ? -9.794 -8.207 13.653 1.00 82.62 93 VAL A O 1
ATOM 769 N N . ASP A 1 94 ? -9.159 -9.217 11.763 1.00 84.00 94 ASP A N 1
ATOM 770 C CA . ASP A 1 94 ? -9.685 -10.532 12.135 1.00 84.00 94 ASP A CA 1
ATOM 771 C C . ASP A 1 94 ? -9.030 -11.070 13.409 1.00 84.00 94 ASP A C 1
ATOM 773 O O . ASP A 1 94 ? -9.716 -11.586 14.292 1.00 84.00 94 ASP A O 1
ATOM 777 N N . ASN A 1 95 ? -7.717 -10.892 13.564 1.00 84.81 95 ASN A N 1
ATOM 778 C CA . ASN A 1 95 ? -7.024 -11.256 14.798 1.00 84.81 95 ASN A CA 1
ATOM 779 C C . ASN A 1 95 ? -7.475 -10.409 15.999 1.00 84.81 95 ASN A C 1
ATOM 781 O O . ASN A 1 95 ? -7.619 -10.944 17.101 1.00 84.81 95 ASN A O 1
ATOM 785 N N . ILE A 1 96 ? -7.731 -9.111 15.806 1.00 78.19 96 ILE A N 1
ATOM 786 C CA . ILE A 1 96 ? -8.285 -8.234 16.851 1.00 78.19 96 ILE A CA 1
ATOM 787 C C . ILE A 1 96 ? -9.690 -8.700 17.243 1.00 78.19 96 ILE A C 1
ATOM 789 O O . ILE A 1 96 ? -9.963 -8.873 18.430 1.00 78.19 96 ILE A O 1
ATOM 793 N N . ALA A 1 97 ? -10.557 -8.967 16.265 1.00 75.81 97 ALA A N 1
ATOM 794 C CA . ALA A 1 97 ? -11.912 -9.455 16.494 1.00 75.81 97 ALA A CA 1
ATOM 795 C C . ALA A 1 97 ? -11.911 -10.800 17.242 1.00 75.81 97 ALA A C 1
ATOM 797 O O . ALA A 1 97 ? -12.650 -10.963 18.212 1.00 75.81 97 ALA A O 1
ATOM 798 N N . ARG A 1 98 ? -11.024 -11.735 16.866 1.00 78.62 98 ARG A N 1
ATOM 799 C CA . ARG A 1 98 ? -10.835 -13.018 17.568 1.00 78.62 98 ARG A CA 1
ATOM 800 C C . ARG A 1 98 ? -10.389 -12.835 19.018 1.00 78.62 98 ARG A C 1
ATOM 802 O O . ARG A 1 98 ? -10.912 -13.508 19.899 1.00 78.62 98 ARG A O 1
ATOM 809 N N . ARG A 1 99 ? -9.452 -11.921 19.290 1.00 73.25 99 ARG A N 1
ATOM 810 C CA . ARG A 1 99 ? -9.024 -11.607 20.666 1.00 73.25 99 ARG A CA 1
ATOM 811 C C . ARG A 1 99 ? -10.148 -10.967 21.475 1.00 73.25 99 ARG A C 1
ATOM 813 O O . ARG A 1 99 ? -10.365 -11.355 22.616 1.00 73.25 99 ARG A O 1
ATOM 820 N N . ALA A 1 100 ? -10.906 -10.053 20.874 1.00 69.69 100 ALA A N 1
ATOM 821 C CA . ALA A 1 100 ? -12.073 -9.453 21.511 1.00 69.69 100 ALA A CA 1
ATOM 822 C C . ALA A 1 100 ? -13.185 -10.485 21.776 1.00 69.69 100 ALA A C 1
ATOM 824 O O . ALA A 1 100 ? -13.946 -10.341 22.730 1.00 69.69 100 ALA A O 1
ATOM 825 N N . ALA A 1 101 ? -13.294 -11.543 20.963 1.00 67.25 101 ALA A N 1
ATOM 826 C CA . ALA A 1 101 ? -14.271 -12.608 21.183 1.00 67.25 101 ALA A CA 1
ATOM 827 C C . ALA A 1 101 ? -14.054 -13.348 22.513 1.00 67.25 101 ALA A C 1
ATOM 829 O O . ALA A 1 101 ? -15.028 -13.766 23.138 1.00 67.25 101 ALA A O 1
ATOM 830 N N . GLN A 1 102 ? -12.807 -13.416 22.994 1.00 69.75 102 GLN A N 1
ATOM 831 C CA . GLN A 1 102 ? -12.464 -13.984 24.303 1.00 69.75 102 GLN A CA 1
ATOM 832 C C . GLN A 1 102 ? -13.012 -13.150 25.474 1.00 69.75 102 GLN A C 1
ATOM 834 O O . GLN A 1 102 ? -13.126 -13.652 26.585 1.00 69.75 102 GLN A O 1
ATOM 839 N N . THR A 1 103 ? -13.374 -11.885 25.237 1.00 68.50 103 THR A N 1
ATOM 840 C CA . THR A 1 103 ? -13.854 -10.941 26.259 1.00 68.50 103 THR A CA 1
ATOM 841 C C . THR A 1 103 ? -15.385 -10.948 26.430 1.00 68.50 103 THR A C 1
ATOM 843 O O . THR A 1 103 ? -15.914 -10.165 27.216 1.00 68.50 103 THR A O 1
ATOM 846 N N . GLY A 1 104 ? -16.111 -11.819 25.710 1.00 70.88 104 GLY A N 1
ATOM 847 C CA . GLY A 1 104 ? -17.582 -11.891 25.733 1.00 70.88 104 GLY A CA 1
ATOM 848 C C . GLY A 1 104 ? -18.289 -10.753 24.968 1.00 70.88 104 GLY A C 1
ATOM 849 O O . GLY A 1 104 ? -17.653 -9.848 24.427 1.00 70.88 104 GLY A O 1
ATOM 850 N N . GLY A 1 105 ? -19.624 -10.805 24.880 1.00 72.69 105 GLY A N 1
ATOM 851 C CA . GLY A 1 105 ? -20.464 -9.806 24.188 1.00 72.69 105 GLY A CA 1
ATOM 852 C C . GLY A 1 105 ? -20.758 -10.099 22.708 1.00 72.69 105 GLY A C 1
ATOM 853 O O . GLY A 1 105 ? -20.219 -11.040 22.130 1.00 72.69 105 GLY A O 1
ATOM 854 N N . SER A 1 106 ? -21.636 -9.298 22.092 1.00 82.44 106 SER A N 1
ATOM 855 C CA . SER A 1 106 ? -21.999 -9.437 20.669 1.00 82.44 106 SER A CA 1
ATOM 856 C C . SER A 1 106 ? -20.833 -9.055 19.748 1.00 82.44 106 SER A C 1
ATOM 858 O O . SER A 1 106 ? -20.055 -8.151 20.061 1.00 82.44 106 SER A O 1
ATOM 860 N N . GLU A 1 107 ? -20.717 -9.716 18.593 1.00 79.94 107 GLU A N 1
ATOM 861 C CA . GLU A 1 107 ? -19.710 -9.407 17.569 1.00 79.94 107 GLU A CA 1
ATOM 862 C C . GLU A 1 107 ? -19.730 -7.932 17.154 1.00 79.94 107 GLU A C 1
ATOM 864 O O . GLU A 1 107 ? -18.680 -7.289 17.158 1.00 79.94 107 GLU A O 1
ATOM 869 N N . VAL A 1 108 ? -20.920 -7.362 16.951 1.00 84.00 108 VAL A N 1
ATOM 870 C CA . VAL A 1 108 ? -21.106 -5.938 16.634 1.00 84.00 108 VAL A CA 1
ATOM 871 C C . VAL A 1 108 ? -20.516 -5.044 17.724 1.00 84.00 108 VAL A C 1
AT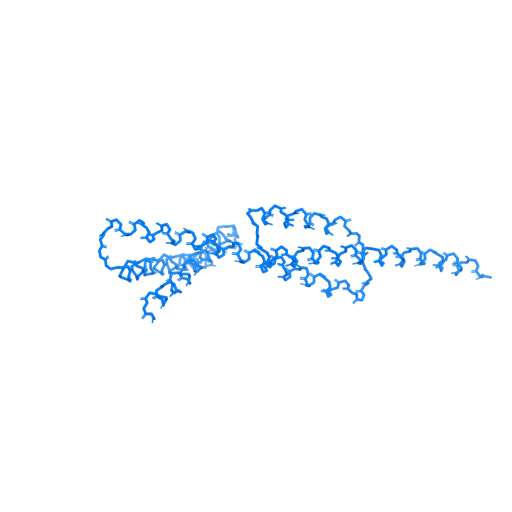OM 873 O O . VAL A 1 108 ? -19.739 -4.138 17.442 1.00 84.00 108 VAL A O 1
ATOM 876 N N . GLN A 1 109 ? -20.821 -5.323 18.995 1.00 85.12 109 GLN A N 1
ATOM 877 C CA . GLN A 1 109 ? -20.320 -4.528 20.124 1.00 85.12 109 GLN A CA 1
ATOM 878 C C . GLN A 1 109 ? -18.796 -4.618 20.277 1.00 85.12 109 GLN A C 1
ATOM 880 O O . GLN A 1 109 ? -18.163 -3.691 20.787 1.00 85.12 109 GLN A O 1
ATOM 885 N N . ARG A 1 110 ? -18.194 -5.745 19.888 1.00 83.62 110 ARG A N 1
ATOM 886 C CA . ARG A 1 110 ? -16.737 -5.927 19.906 1.00 83.62 110 ARG A CA 1
ATOM 887 C C . ARG A 1 110 ? -16.070 -5.133 18.789 1.00 83.62 110 ARG A C 1
ATOM 889 O O . ARG A 1 110 ? -15.106 -4.418 19.060 1.00 83.62 110 ARG A O 1
ATOM 896 N N . LEU A 1 111 ? -16.607 -5.208 17.572 1.00 84.62 111 LEU A N 1
ATOM 897 C CA . LEU A 1 111 ? -16.114 -4.437 16.430 1.00 84.62 111 LEU A CA 1
ATOM 898 C C . LEU A 1 111 ? -16.263 -2.929 16.668 1.00 84.62 111 LEU A C 1
ATOM 900 O O . LEU A 1 111 ? -15.313 -2.187 16.434 1.00 84.62 111 LEU A O 1
ATOM 904 N N . GLN A 1 112 ? -17.384 -2.487 17.247 1.00 88.88 112 GLN A N 1
ATOM 905 C CA . GLN A 1 112 ? -17.598 -1.079 17.588 1.00 88.88 112 GLN A CA 1
ATOM 906 C C . GLN A 1 112 ? -16.569 -0.567 18.608 1.00 88.88 112 GLN A C 1
ATOM 908 O O . GLN A 1 112 ? -16.030 0.526 18.459 1.00 88.88 112 GLN A O 1
ATOM 913 N N . ARG A 1 113 ? -16.232 -1.367 19.629 1.00 88.00 113 ARG A N 1
ATOM 914 C CA . ARG A 1 113 ? -15.184 -1.009 20.602 1.00 88.00 113 ARG A CA 1
ATOM 915 C C . ARG A 1 113 ? -13.799 -0.929 19.959 1.00 88.00 113 ARG A C 1
ATOM 917 O O . ARG A 1 113 ? -13.041 -0.008 20.260 1.00 88.00 113 ARG A O 1
ATOM 924 N N . ALA A 1 114 ? -13.473 -1.868 19.070 1.00 87.00 114 ALA A N 1
ATOM 925 C CA . ALA A 1 114 ? -12.220 -1.836 18.319 1.00 87.00 114 ALA A CA 1
ATOM 926 C C . ALA A 1 114 ? -12.129 -0.593 17.414 1.00 87.00 114 ALA A C 1
ATOM 928 O O . ALA A 1 114 ? -11.075 0.043 17.362 1.00 87.00 114 ALA A O 1
ATOM 929 N N . TYR A 1 115 ? -13.238 -0.219 16.768 1.00 91.06 115 TYR A N 1
ATOM 930 C CA . TYR A 1 115 ? -13.354 0.987 15.950 1.00 91.06 115 TYR A CA 1
ATOM 931 C C . TYR A 1 115 ? -13.069 2.257 16.762 1.00 91.06 115 TYR A C 1
ATOM 933 O O . TYR A 1 115 ? -12.175 3.027 16.410 1.00 91.06 115 TYR A O 1
ATOM 941 N N . GLU A 1 116 ? -13.762 2.448 17.889 1.00 92.38 116 GLU A N 1
ATOM 942 C CA . GLU A 1 116 ? -13.573 3.636 18.735 1.00 92.38 116 GLU A CA 1
ATOM 943 C C . GLU A 1 116 ? -12.153 3.716 19.311 1.00 92.38 116 GLU A C 1
ATOM 945 O O . GLU A 1 116 ? -11.545 4.787 19.334 1.00 92.38 116 GLU A O 1
ATOM 950 N N . SER A 1 117 ? -11.568 2.580 19.704 1.00 90.25 117 SER A N 1
ATOM 951 C CA . SER A 1 117 ? -10.178 2.536 20.173 1.00 90.25 117 SER A CA 1
ATOM 952 C C . SER A 1 117 ? -9.188 2.986 19.093 1.00 90.25 117 SER A C 1
ATOM 954 O O . SER A 1 117 ? -8.292 3.783 19.374 1.00 90.25 117 SER A O 1
ATOM 956 N N . LYS A 1 118 ? -9.357 2.520 17.849 1.00 90.88 118 LYS A N 1
ATOM 957 C CA . LYS A 1 118 ? -8.507 2.911 16.713 1.00 90.88 118 LYS A CA 1
ATOM 958 C C . LYS A 1 118 ? -8.673 4.387 16.359 1.00 90.88 118 LYS A C 1
ATOM 960 O O . LYS A 1 118 ? -7.680 5.068 16.113 1.00 90.88 118 LYS A O 1
ATOM 965 N N . LYS A 1 119 ? -9.905 4.896 16.401 1.00 94.31 119 LYS A N 1
ATOM 966 C CA . LYS A 1 119 ? -10.212 6.315 16.195 1.00 94.31 119 LYS A CA 1
ATOM 967 C C . LYS A 1 119 ? -9.517 7.208 17.231 1.00 94.31 119 LYS A C 1
ATOM 969 O O . LYS A 1 119 ? -8.900 8.203 16.857 1.00 94.31 119 LYS A O 1
ATOM 974 N N . ALA A 1 120 ? -9.550 6.826 18.509 1.00 95.44 120 ALA A N 1
ATOM 975 C CA . ALA A 1 120 ? -8.861 7.551 19.579 1.00 95.44 120 ALA A CA 1
ATOM 976 C C . ALA A 1 120 ? -7.324 7.526 19.426 1.00 95.44 120 ALA A C 1
ATOM 978 O O . ALA A 1 120 ? -6.652 8.535 19.659 1.00 95.44 120 ALA A O 1
ATOM 979 N N . GLU A 1 121 ? -6.761 6.390 18.998 1.00 93.56 121 GLU A N 1
ATOM 980 C CA . GLU A 1 121 ? -5.326 6.251 18.708 1.00 93.56 121 GLU A CA 1
ATOM 981 C C . GLU A 1 121 ? -4.898 7.198 17.568 1.00 93.56 121 GLU A C 1
ATOM 983 O O . GLU A 1 121 ? -3.913 7.923 17.710 1.00 93.56 121 GLU A O 1
ATOM 988 N N . ILE A 1 122 ? -5.675 7.265 16.477 1.00 94.38 122 ILE A N 1
ATOM 989 C CA . ILE A 1 122 ? -5.440 8.199 15.358 1.00 94.38 122 ILE A CA 1
ATOM 990 C C . ILE A 1 122 ? -5.443 9.648 15.845 1.00 94.38 122 ILE A C 1
ATOM 992 O O . ILE A 1 122 ? -4.489 10.373 15.576 1.00 94.38 122 ILE A O 1
ATOM 996 N N . GLN A 1 123 ? -6.466 10.056 16.599 1.00 94.75 123 GLN A N 1
ATOM 997 C CA . GLN A 1 123 ? -6.587 11.429 17.098 1.00 94.75 123 GLN A CA 1
ATOM 998 C C . GLN A 1 123 ? -5.388 11.836 17.970 1.00 94.75 123 GLN A C 1
ATOM 1000 O O . GLN A 1 123 ? -4.917 12.975 17.916 1.00 94.75 123 GLN A O 1
ATOM 1005 N N . THR A 1 124 ? -4.866 10.895 18.759 1.00 93.31 124 THR A N 1
ATOM 1006 C CA . THR A 1 124 ? -3.670 11.109 19.579 1.00 93.31 124 THR A CA 1
ATOM 1007 C C . THR A 1 124 ? -2.442 11.334 18.696 1.00 93.31 124 THR A C 1
ATOM 1009 O O . THR A 1 124 ? -1.696 12.290 18.907 1.00 93.31 124 THR A O 1
ATOM 1012 N N . TYR A 1 125 ? -2.243 10.498 17.672 1.00 92.94 125 TYR A N 1
ATOM 1013 C CA . TYR A 1 125 ? -1.145 10.677 16.722 1.00 92.94 125 TYR A CA 1
ATOM 1014 C C . TYR A 1 125 ? -1.258 11.973 15.915 1.00 92.94 125 TYR A C 1
ATOM 1016 O O . TYR A 1 125 ? -0.245 12.637 15.718 1.00 92.94 125 TYR A O 1
ATOM 1024 N N . GLU A 1 126 ? -2.458 12.370 15.494 1.00 91.50 126 GLU A N 1
ATOM 1025 C CA . GLU A 1 126 ? -2.695 13.639 14.797 1.00 91.50 126 GLU A CA 1
ATOM 1026 C C . GLU A 1 126 ? -2.365 14.839 15.689 1.00 91.50 126 GLU A C 1
ATOM 1028 O O . GLU A 1 126 ? -1.639 15.738 15.269 1.00 91.50 126 GLU A O 1
ATOM 1033 N N . THR A 1 127 ? -2.807 14.813 16.948 1.00 91.50 127 THR A N 1
ATOM 1034 C CA . THR A 1 127 ? -2.476 15.853 17.936 1.00 91.50 127 THR A CA 1
ATOM 1035 C C . THR A 1 127 ? -0.961 15.961 18.137 1.00 91.50 127 THR A C 1
ATOM 1037 O O . THR A 1 127 ? -0.394 17.058 18.111 1.00 91.50 127 THR A O 1
ATOM 1040 N N . ASN A 1 128 ? -0.281 14.818 18.273 1.00 87.81 128 ASN A N 1
ATOM 1041 C CA . ASN A 1 128 ? 1.176 14.758 18.388 1.00 87.81 128 ASN A CA 1
ATOM 1042 C C . ASN A 1 128 ? 1.869 15.303 17.129 1.00 87.81 128 ASN A C 1
ATOM 1044 O O . ASN A 1 128 ? 2.835 16.057 17.236 1.00 87.81 128 ASN A O 1
ATOM 1048 N N . LEU A 1 129 ? 1.365 14.970 15.938 1.00 87.50 129 LEU A N 1
ATOM 1049 C CA . LEU A 1 129 ? 1.890 15.454 14.663 1.00 87.50 129 LEU A CA 1
ATOM 1050 C C . LEU A 1 129 ? 1.771 16.980 14.550 1.00 87.50 129 LEU A C 1
ATOM 1052 O O . LEU A 1 129 ? 2.736 17.644 14.171 1.00 87.50 129 LEU A O 1
ATOM 1056 N N . THR A 1 130 ? 0.630 17.558 14.943 1.00 85.94 130 THR A N 1
ATOM 1057 C CA . THR A 1 130 ? 0.438 19.017 14.999 1.00 85.94 130 THR A CA 1
ATOM 1058 C C . THR A 1 130 ? 1.451 19.686 15.934 1.00 85.94 130 THR A C 1
ATOM 1060 O O . THR A 1 130 ? 2.017 20.731 15.598 1.00 85.94 130 THR A O 1
ATOM 1063 N N . PHE A 1 131 ? 1.743 19.076 17.086 1.00 85.56 131 PHE A N 1
ATOM 1064 C CA . PHE A 1 131 ? 2.746 19.587 18.026 1.00 85.56 131 PHE A CA 1
ATOM 1065 C C . PHE A 1 131 ? 4.187 19.490 17.489 1.00 85.56 131 PHE A C 1
ATOM 1067 O O . PHE A 1 131 ? 4.999 20.385 17.721 1.00 85.56 131 PHE A O 1
ATOM 1074 N N . LEU A 1 132 ? 4.519 18.430 16.750 1.00 81.06 132 LEU A N 1
ATOM 1075 C CA . LEU A 1 132 ? 5.857 18.229 16.180 1.00 81.06 132 LEU A CA 1
ATOM 1076 C C . LEU A 1 132 ? 6.122 19.129 14.961 1.00 81.06 132 LEU A C 1
ATOM 1078 O O . LEU A 1 132 ? 7.209 19.707 14.848 1.00 81.06 132 LEU A O 1
ATOM 1082 N N . ASN A 1 133 ? 5.121 19.311 14.095 1.00 74.31 133 ASN A N 1
ATOM 1083 C CA . ASN A 1 133 ? 5.209 20.191 12.924 1.00 74.31 133 ASN A CA 1
ATOM 1084 C C . ASN A 1 133 ? 5.278 21.679 13.299 1.00 74.31 133 ASN A C 1
ATOM 1086 O O . ASN A 1 133 ? 5.875 22.469 12.573 1.00 74.31 133 ASN A O 1
ATOM 1090 N N . SER A 1 134 ? 4.725 22.076 14.449 1.00 66.50 134 SER A N 1
ATOM 1091 C CA . SER A 1 134 ? 4.821 23.456 14.948 1.00 66.50 134 SER A CA 1
ATOM 1092 C C . SER A 1 134 ? 6.167 23.788 15.610 1.00 66.50 134 SER A C 1
ATOM 1094 O O . SER A 1 134 ? 6.453 24.965 15.829 1.00 66.50 134 SER A O 1
ATOM 1096 N N . LYS A 1 135 ? 7.016 22.788 15.911 1.00 63.56 135 LYS A N 1
ATOM 1097 C CA . LYS A 1 135 ? 8.252 22.972 16.697 1.00 63.56 135 LYS A CA 1
ATOM 1098 C C . LYS A 1 135 ? 9.573 22.617 16.005 1.00 63.56 135 LYS A C 1
ATOM 1100 O O . LYS A 1 135 ? 10.614 22.852 16.615 1.00 63.56 135 LYS A O 1
ATOM 1105 N N . SER A 1 136 ? 9.607 22.093 14.774 1.00 57.59 136 SER A N 1
ATOM 1106 C CA . SER A 1 136 ? 10.887 21.678 14.164 1.00 57.59 136 SER A CA 1
ATOM 1107 C C . SER A 1 136 ? 11.049 22.023 12.677 1.00 57.59 136 SER A C 1
ATOM 1109 O O . SER A 1 136 ? 10.171 21.773 11.863 1.00 57.59 136 SER A O 1
ATOM 1111 N N . LYS A 1 137 ? 12.226 22.565 12.313 1.00 57.75 137 LYS A N 1
ATOM 1112 C CA . LYS A 1 137 ? 12.721 22.685 10.922 1.00 57.75 137 LYS A CA 1
ATOM 1113 C C . LYS A 1 137 ? 13.532 21.452 10.462 1.00 57.75 137 LYS A C 1
ATOM 1115 O O . LYS A 1 137 ? 14.061 21.462 9.357 1.00 57.75 137 LYS A O 1
ATOM 1120 N N . ALA A 1 138 ? 13.674 20.416 11.298 1.00 55.16 138 ALA A N 1
ATOM 1121 C CA . ALA A 1 138 ? 14.621 19.311 11.080 1.00 55.16 138 ALA A CA 1
ATOM 1122 C C . ALA A 1 138 ? 14.125 17.947 11.617 1.00 55.16 138 ALA A C 1
ATOM 1124 O O . ALA A 1 138 ? 14.886 17.208 12.235 1.00 55.16 138 ALA A O 1
ATOM 1125 N N . GLY A 1 139 ? 12.847 17.614 11.409 1.00 57.94 139 GLY A N 1
ATOM 1126 C CA . GLY A 1 139 ? 12.208 16.409 11.960 1.00 57.94 139 GLY A CA 1
ATOM 1127 C C . GLY A 1 139 ? 11.593 15.462 10.926 1.00 57.94 139 GLY A C 1
ATOM 1128 O O . GLY A 1 139 ? 10.552 14.881 11.203 1.00 57.94 139 GLY A O 1
ATOM 1129 N N . ASN A 1 140 ? 12.181 15.306 9.736 1.00 69.44 140 ASN A N 1
ATOM 1130 C CA . ASN A 1 140 ? 11.503 14.608 8.632 1.00 69.44 140 ASN A CA 1
ATOM 1131 C C . ASN A 1 140 ? 11.252 13.104 8.876 1.00 69.44 140 ASN A C 1
ATOM 1133 O O . ASN A 1 140 ? 10.263 12.581 8.373 1.00 69.44 140 ASN A O 1
ATOM 1137 N N . SER A 1 141 ? 12.102 12.391 9.630 1.00 79.81 141 SER A N 1
ATOM 1138 C CA . SER A 1 141 ? 11.953 10.934 9.813 1.00 79.81 141 SER A CA 1
ATOM 1139 C C . SER A 1 141 ? 10.864 10.552 10.818 1.00 79.81 141 SER A C 1
ATOM 1141 O O . SER A 1 141 ? 10.029 9.710 10.509 1.00 79.81 141 SER A O 1
ATOM 1143 N N . LEU A 1 142 ? 10.823 11.197 11.991 1.00 82.19 142 LEU A N 1
ATOM 1144 C CA . LEU A 1 142 ? 9.803 10.922 13.012 1.00 82.19 142 LEU A CA 1
ATOM 1145 C C . LEU A 1 142 ? 8.402 11.322 12.532 1.00 82.19 142 LEU A C 1
ATOM 1147 O O . LEU A 1 142 ? 7.436 10.601 12.768 1.00 82.19 142 LEU A O 1
ATOM 1151 N N . VAL A 1 143 ? 8.300 12.458 11.838 1.00 85.38 143 VAL A N 1
ATOM 1152 C CA . VAL A 1 143 ? 7.057 12.903 11.197 1.00 85.38 143 VAL A CA 1
ATOM 1153 C 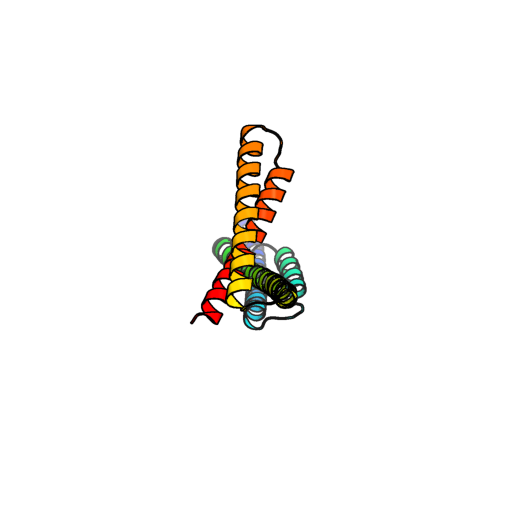C . VAL A 1 143 ? 6.586 11.848 10.194 1.00 85.38 143 VAL A C 1
ATOM 1155 O O . VAL A 1 143 ? 5.455 11.381 10.303 1.00 85.38 143 VAL A O 1
ATOM 1158 N N . ALA A 1 144 ? 7.478 11.370 9.319 1.00 86.19 144 ALA A N 1
ATOM 1159 C CA . ALA A 1 144 ? 7.154 10.314 8.361 1.00 86.19 144 ALA A CA 1
ATOM 1160 C C . ALA A 1 144 ? 6.751 8.986 9.035 1.00 86.19 144 ALA A C 1
ATOM 1162 O O . ALA A 1 144 ? 5.884 8.270 8.533 1.00 86.19 144 ALA A O 1
ATOM 1163 N N . ASP A 1 145 ? 7.348 8.629 10.174 1.00 86.44 145 ASP A N 1
ATOM 1164 C CA . ASP A 1 145 ? 6.962 7.437 10.942 1.00 86.44 145 ASP A CA 1
ATOM 1165 C C . ASP A 1 145 ? 5.542 7.555 11.506 1.00 86.44 145 ASP A C 1
ATOM 1167 O O . ASP A 1 145 ? 4.745 6.618 11.389 1.00 86.44 145 ASP A O 1
ATOM 1171 N N . ILE A 1 146 ? 5.206 8.715 12.075 1.00 88.56 146 ILE A N 1
ATOM 1172 C CA . ILE A 1 146 ? 3.871 8.997 12.614 1.00 88.56 146 ILE A CA 1
ATOM 1173 C C . ILE A 1 146 ? 2.834 9.006 11.489 1.00 88.56 146 ILE A C 1
ATOM 1175 O O . ILE A 1 146 ? 1.787 8.377 11.627 1.00 88.56 146 ILE A O 1
ATOM 1179 N N . GLU A 1 147 ? 3.131 9.638 10.355 1.00 89.56 147 GLU A N 1
ATOM 1180 C CA . GLU A 1 147 ? 2.255 9.647 9.179 1.00 89.56 147 GLU A CA 1
ATOM 1181 C C . GLU A 1 147 ? 1.982 8.228 8.663 1.00 89.56 147 GLU A C 1
ATOM 1183 O O . GLU A 1 147 ? 0.824 7.849 8.458 1.00 89.56 147 GLU A O 1
ATOM 1188 N N . ARG A 1 148 ? 3.022 7.389 8.540 1.00 89.81 148 ARG A N 1
ATOM 1189 C CA . ARG A 1 148 ? 2.867 5.972 8.159 1.00 89.81 148 ARG A CA 1
ATOM 1190 C C . ARG A 1 148 ? 2.011 5.196 9.160 1.00 89.81 148 ARG A C 1
ATOM 1192 O O . ARG A 1 148 ? 1.204 4.345 8.764 1.00 89.81 148 ARG A O 1
ATOM 1199 N N . ARG A 1 149 ? 2.163 5.481 10.457 1.00 90.25 149 ARG A N 1
ATOM 1200 C CA . ARG A 1 149 ? 1.369 4.844 11.512 1.00 90.25 149 ARG A CA 1
ATOM 1201 C C . ARG A 1 149 ? -0.097 5.259 11.439 1.00 90.25 149 ARG A C 1
ATOM 1203 O O . ARG A 1 149 ? -0.956 4.380 11.462 1.00 90.25 149 ARG A O 1
ATOM 1210 N N . ILE A 1 150 ? -0.376 6.554 11.286 1.00 92.38 150 ILE A N 1
ATOM 1211 C CA . ILE A 1 150 ? -1.730 7.091 11.089 1.00 92.38 150 ILE A CA 1
ATOM 1212 C C . ILE A 1 150 ? -2.383 6.430 9.876 1.00 92.38 150 ILE A C 1
ATOM 1214 O O . ILE A 1 150 ? -3.514 5.962 9.983 1.00 92.38 150 ILE A O 1
ATOM 1218 N N . GLN A 1 151 ? -1.671 6.316 8.750 1.00 90.69 151 GLN A N 1
ATOM 1219 C CA . GLN A 1 151 ? -2.220 5.683 7.551 1.00 90.69 151 GLN A CA 1
ATOM 1220 C C . GLN A 1 151 ? -2.591 4.214 7.793 1.00 90.69 151 GLN A C 1
ATOM 1222 O O . GLN A 1 151 ? -3.672 3.779 7.408 1.00 90.69 151 GLN A O 1
ATOM 1227 N N . THR A 1 152 ? -1.734 3.461 8.487 1.00 88.88 152 THR A N 1
ATOM 1228 C CA . THR A 1 152 ? -2.025 2.059 8.835 1.00 88.88 152 THR A CA 1
ATOM 1229 C C . THR A 1 152 ? -3.271 1.950 9.718 1.00 88.88 152 THR A C 1
ATOM 1231 O O . THR A 1 152 ? -4.124 1.101 9.475 1.00 88.88 152 THR A O 1
ATOM 1234 N N . LEU A 1 153 ? -3.404 2.825 10.721 1.00 90.88 153 LEU A N 1
ATOM 1235 C CA . LEU A 1 153 ? -4.561 2.840 11.619 1.00 90.88 153 LEU A CA 1
ATOM 1236 C C . LEU A 1 153 ? -5.852 3.229 10.894 1.00 90.88 153 LEU A C 1
ATOM 1238 O O . LEU A 1 153 ? -6.896 2.648 11.176 1.00 90.88 153 LEU A O 1
ATOM 1242 N N . ARG A 1 154 ? -5.785 4.182 9.957 1.00 91.75 154 ARG A N 1
ATOM 1243 C CA . ARG A 1 154 ? -6.919 4.572 9.108 1.00 91.75 154 ARG A CA 1
ATOM 1244 C C . ARG A 1 154 ? -7.382 3.412 8.226 1.00 91.75 154 ARG A C 1
ATOM 1246 O O . ARG A 1 154 ? -8.578 3.157 8.168 1.00 91.75 154 ARG A O 1
ATOM 1253 N N . ASN A 1 155 ? -6.448 2.674 7.626 1.00 89.75 155 ASN A N 1
ATOM 1254 C CA . ASN A 1 155 ? -6.767 1.488 6.828 1.00 89.75 155 ASN A CA 1
ATOM 1255 C C . ASN A 1 155 ? -7.415 0.387 7.691 1.00 89.75 155 ASN A C 1
ATOM 1257 O O . ASN A 1 155 ? -8.422 -0.194 7.300 1.00 89.75 155 ASN A O 1
ATOM 1261 N N . ASP A 1 156 ? -6.884 0.123 8.891 1.00 88.06 156 ASP A N 1
ATOM 1262 C CA . ASP A 1 156 ? -7.498 -0.833 9.826 1.00 88.06 156 ASP A CA 1
ATOM 1263 C C . ASP A 1 156 ? -8.916 -0.381 10.243 1.00 88.06 156 ASP A C 1
ATOM 1265 O O . ASP A 1 156 ? -9.822 -1.205 10.355 1.00 88.06 156 ASP A O 1
ATOM 1269 N N . LEU A 1 157 ? -9.122 0.925 10.454 1.00 92.12 157 LEU A N 1
ATOM 1270 C CA . LEU A 1 157 ? -10.413 1.515 10.815 1.00 92.12 157 LEU A CA 1
ATOM 1271 C C . LEU A 1 157 ? -11.452 1.386 9.689 1.00 92.12 157 LEU A C 1
ATOM 1273 O O . LEU A 1 157 ? -12.603 1.058 9.976 1.00 92.12 157 LEU A O 1
ATOM 1277 N N . GLU A 1 158 ? -11.052 1.593 8.432 1.00 92.38 158 GLU A N 1
ATOM 1278 C CA . GLU A 1 158 ? -11.902 1.387 7.249 1.00 92.38 158 GLU A CA 1
ATOM 1279 C C . GLU A 1 158 ? -12.387 -0.066 7.167 1.00 92.38 158 GLU A C 1
ATOM 1281 O O . GLU A 1 158 ? -13.586 -0.318 7.066 1.00 92.38 158 GLU A O 1
ATOM 1286 N N . ILE A 1 159 ? -11.476 -1.024 7.342 1.00 91.44 159 ILE A N 1
ATOM 1287 C CA . ILE A 1 159 ? -11.796 -2.457 7.309 1.00 91.44 159 ILE A CA 1
ATOM 1288 C C . ILE A 1 159 ? -12.729 -2.855 8.463 1.00 91.44 159 ILE A C 1
ATOM 1290 O O . ILE A 1 159 ? -13.653 -3.648 8.277 1.00 91.44 159 ILE A O 1
ATOM 1294 N N . ILE A 1 160 ? -12.522 -2.311 9.670 1.00 88.62 160 ILE A N 1
ATOM 1295 C CA . ILE A 1 160 ? -13.446 -2.543 10.794 1.00 88.62 160 ILE A CA 1
ATOM 1296 C C . ILE A 1 160 ? -14.836 -1.988 10.460 1.00 88.62 160 ILE A C 1
ATOM 1298 O 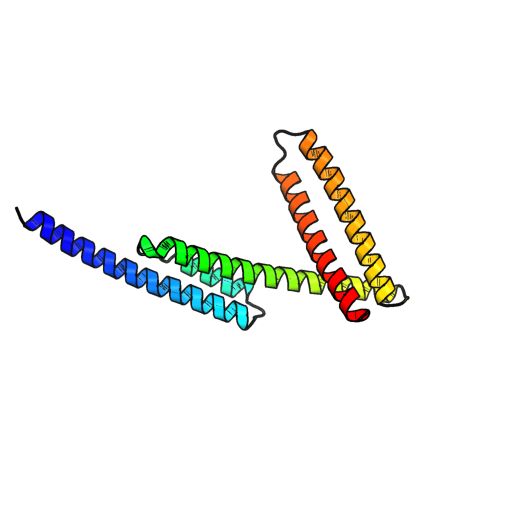O . ILE A 1 160 ? -15.833 -2.652 10.741 1.00 88.62 160 ILE A O 1
ATOM 1302 N N . ALA A 1 161 ? -14.915 -0.800 9.855 1.00 91.19 161 ALA A N 1
ATOM 1303 C CA . ALA A 1 161 ? -16.184 -0.191 9.468 1.00 91.19 161 ALA A CA 1
ATOM 1304 C C . ALA A 1 161 ? -16.928 -1.015 8.406 1.00 91.19 161 ALA A C 1
ATOM 1306 O O . ALA A 1 161 ? -18.142 -1.183 8.515 1.00 91.19 161 ALA A O 1
ATOM 1307 N N . GLU A 1 162 ? -16.221 -1.554 7.409 1.00 91.19 162 GLU A N 1
ATOM 1308 C CA . GLU A 1 162 ? -16.788 -2.489 6.428 1.00 91.19 162 GLU A CA 1
ATOM 1309 C C . GLU A 1 162 ? -17.356 -3.734 7.115 1.00 91.19 162 GLU A C 1
ATOM 1311 O O . GLU A 1 162 ? -18.521 -4.067 6.916 1.00 91.19 162 GLU A O 1
ATOM 1316 N N . LYS A 1 163 ? -16.590 -4.354 8.018 1.00 87.00 163 LYS A N 1
ATOM 1317 C CA . LYS A 1 163 ? -17.036 -5.548 8.747 1.00 87.00 163 LYS A CA 1
ATOM 1318 C C . LYS A 1 163 ? -18.248 -5.285 9.647 1.00 87.00 163 LYS A C 1
ATOM 1320 O O . LYS A 1 163 ? -19.117 -6.139 9.773 1.00 87.00 163 LYS A O 1
ATOM 1325 N N . ILE A 1 164 ? -18.339 -4.107 10.271 1.00 88.38 164 ILE A N 1
ATOM 1326 C CA . ILE A 1 164 ? -19.532 -3.712 11.041 1.00 88.38 164 ILE A CA 1
ATOM 1327 C C . ILE A 1 164 ? -20.761 -3.659 10.127 1.00 88.38 164 ILE A C 1
ATOM 1329 O O . ILE A 1 164 ? -21.804 -4.188 10.505 1.00 88.38 164 ILE A O 1
ATOM 1333 N N . LYS A 1 165 ? -20.635 -3.071 8.929 1.00 91.56 165 LYS A N 1
ATOM 1334 C CA . LYS A 1 165 ? -21.729 -3.020 7.947 1.00 91.56 165 LYS A CA 1
ATOM 1335 C C . LYS A 1 165 ? -22.154 -4.416 7.495 1.00 91.56 165 LYS A C 1
ATOM 1337 O O . LYS A 1 165 ? -23.348 -4.666 7.435 1.00 91.56 165 LYS A O 1
ATOM 1342 N N . GLU A 1 166 ? -21.205 -5.315 7.231 1.00 89.19 166 GLU A N 1
ATOM 1343 C CA . GLU A 1 166 ? -21.490 -6.708 6.841 1.00 89.19 166 GLU A CA 1
ATOM 1344 C C . GLU A 1 166 ? -22.261 -7.490 7.916 1.00 89.19 166 GLU A C 1
ATOM 1346 O O . GLU A 1 166 ? -23.071 -8.342 7.582 1.00 89.19 166 GLU A O 1
ATOM 1351 N N . VAL A 1 167 ? -22.013 -7.222 9.203 1.00 83.50 167 VAL A N 1
ATOM 1352 C CA . VAL A 1 167 ? -22.699 -7.911 10.315 1.00 83.50 167 VAL A CA 1
ATOM 1353 C C . VAL A 1 167 ? -24.066 -7.281 10.632 1.00 83.50 167 VAL A C 1
ATOM 1355 O O . VAL A 1 167 ? -24.914 -7.926 11.247 1.00 83.50 167 VAL A O 1
ATOM 1358 N N . GLN A 1 168 ? -24.274 -6.011 10.273 1.00 79.31 168 GLN A N 1
ATOM 1359 C CA . GLN A 1 168 ? -25.508 -5.261 10.546 1.00 79.31 168 GLN A CA 1
ATOM 1360 C C . GLN A 1 168 ? -26.514 -5.247 9.385 1.00 79.31 168 GLN A C 1
ATOM 1362 O O . GLN A 1 168 ? -27.679 -4.928 9.631 1.00 79.31 168 GLN A O 1
ATOM 1367 N N . GLY A 1 169 ? -26.065 -5.512 8.155 1.00 73.81 169 GLY A N 1
ATOM 1368 C CA . GLY A 1 169 ? -26.900 -5.616 6.951 1.00 73.81 169 GLY A CA 1
ATOM 1369 C C . GLY A 1 169 ? -27.416 -7.027 6.725 1.00 73.81 169 GLY A C 1
ATOM 1370 O O . GLY A 1 169 ? -28.561 -7.133 6.236 1.00 73.81 169 GLY A O 1
#